Protein AF-A0A8K0KSJ8-F1 (afdb_monomer)

Sequence (86 aa):
MMSFTDGIIPARFALMSAYTIITIVALYSRDPNVIACLPDHYSNEEYNHKDFSLKIGYFAALGLVIFELLGFVSGISTFMPMATLA

Solvent-accessible surface area (backbone atoms only — not comparable to full-atom values): 5113 Å² total; per-residue (Å²): 132,86,57,81,71,73,51,51,62,61,50,51,52,50,51,53,51,50,51,51,51,53,51,53,52,48,62,72,56,33,67,65,60,43,57,73,74,51,65,101,78,75,54,75,66,61,52,52,53,48,45,51,55,53,50,53,52,49,51,51,52,50,51,53,51,51,52,49,48,51,34,46,76,70,39,57,61,73,75,42,69,79,68,78,78,111

Nearest PDB structures (foldseek):
  2rmk-assembly1_B  TM=7.206E-01  e=6.476E+00  Homo sapiens
  1t98-assembly1_B  TM=6.521E-01  e=6.897E+00  Escherichia coli

Mean predicted aligned error: 8.3 Å

Organism: Ladona fulva (NCBI:txid123851)

InterPro domains:
  IPR029248 Transmembrane protein 107 [PF14995] (8-83)
  IPR029248 Transmembrane protein 107 [PTHR34341] (2-85)

Structure (mmCIF, N/CA/C/O backbone):
data_AF-A0A8K0KSJ8-F1
#
_entry.id   AF-A0A8K0KSJ8-F1
#
loop_
_atom_site.group_PDB
_atom_site.id
_atom_site.type_symbol
_atom_site.label_atom_id
_atom_site.label_alt_id
_atom_site.label_comp_id
_atom_site.label_asym_id
_atom_site.label_entity_id
_atom_site.label_seq_id
_atom_site.pdbx_PDB_ins_code
_atom_site.Cartn_x
_atom_site.Cartn_y
_atom_site.Cartn_z
_atom_site.occupancy
_atom_site.B_iso_or_equiv
_atom_site.auth_seq_id
_atom_site.auth_comp_id
_atom_site.auth_asym_id
_atom_site.auth_atom_id
_atom_site.pdbx_PDB_model_num
ATOM 1 N N . MET A 1 1 ? 20.972 -15.279 -25.336 1.00 42.28 1 MET A N 1
ATOM 2 C CA . MET A 1 1 ? 21.138 -15.606 -23.906 1.00 42.28 1 MET A CA 1
ATOM 3 C C . MET A 1 1 ? 20.681 -14.375 -23.144 1.00 42.28 1 MET A C 1
ATOM 5 O O . MET A 1 1 ? 21.334 -13.351 -23.265 1.00 42.28 1 MET A O 1
ATOM 9 N N . MET A 1 2 ? 19.492 -14.416 -22.539 1.00 50.50 2 MET A N 1
ATOM 10 C CA . MET A 1 2 ? 18.923 -13.272 -21.814 1.00 50.50 2 MET A CA 1
ATOM 11 C C . MET A 1 2 ? 19.706 -13.124 -20.509 1.00 50.50 2 MET A C 1
ATOM 13 O O . MET A 1 2 ? 19.840 -14.105 -19.773 1.00 50.50 2 MET A O 1
ATOM 17 N N . SER A 1 3 ? 20.322 -11.965 -20.287 1.00 54.62 3 SER A N 1
ATOM 18 C CA . SER A 1 3 ? 21.179 -11.761 -19.120 1.00 54.62 3 SER A CA 1
ATOM 19 C C . SER A 1 3 ? 20.314 -11.798 -17.861 1.00 54.62 3 SER A C 1
ATOM 21 O O . SER A 1 3 ? 19.228 -11.227 -17.846 1.00 54.62 3 SER A O 1
ATOM 23 N N . PHE A 1 4 ? 20.776 -12.443 -16.787 1.00 55.84 4 PHE A N 1
ATOM 24 C CA . PHE A 1 4 ? 20.050 -12.507 -15.506 1.00 55.84 4 PHE A CA 1
ATOM 25 C C . PHE A 1 4 ? 19.685 -11.102 -14.974 1.00 55.84 4 PHE A C 1
ATOM 27 O O . PHE A 1 4 ? 18.684 -10.919 -14.288 1.00 55.84 4 PHE A O 1
ATOM 34 N N . THR A 1 5 ? 20.466 -10.093 -15.364 1.00 58.59 5 THR A N 1
ATOM 35 C CA . THR A 1 5 ? 20.255 -8.669 -15.087 1.00 58.59 5 THR A CA 1
ATOM 36 C C . THR A 1 5 ? 19.075 -8.034 -15.831 1.00 58.59 5 THR A C 1
ATOM 38 O O . THR A 1 5 ? 18.475 -7.109 -15.287 1.00 58.59 5 THR A O 1
ATOM 41 N N . ASP A 1 6 ? 18.683 -8.534 -17.011 1.00 63.03 6 ASP A N 1
ATOM 42 C CA . ASP A 1 6 ? 17.585 -7.953 -17.811 1.00 63.03 6 ASP A CA 1
ATOM 43 C C . ASP A 1 6 ? 16.211 -8.132 -17.139 1.00 63.03 6 ASP A C 1
ATOM 45 O O . ASP A 1 6 ? 15.279 -7.373 -17.398 1.00 63.03 6 ASP A O 1
ATOM 49 N N . GLY A 1 7 ? 16.074 -9.123 -16.249 1.00 69.50 7 GLY A N 1
ATOM 50 C CA . GLY A 1 7 ? 14.818 -9.427 -15.556 1.00 69.50 7 GLY A CA 1
ATOM 51 C C . GLY A 1 7 ? 14.612 -8.696 -14.224 1.00 69.50 7 GLY A C 1
ATOM 52 O O . GLY A 1 7 ? 13.482 -8.610 -13.748 1.00 69.50 7 GLY A O 1
ATOM 53 N N . ILE A 1 8 ? 15.669 -8.157 -13.609 1.00 79.06 8 ILE A N 1
ATOM 54 C CA . ILE A 1 8 ? 15.612 -7.619 -12.234 1.00 79.06 8 ILE A CA 1
ATOM 55 C C . ILE A 1 8 ? 14.792 -6.326 -12.176 1.00 79.06 8 ILE A C 1
ATOM 57 O O . ILE A 1 8 ? 13.976 -6.131 -11.275 1.00 79.06 8 ILE A O 1
ATOM 61 N N . ILE A 1 9 ? 14.984 -5.457 -13.166 1.00 78.50 9 ILE A N 1
ATOM 62 C CA . ILE A 1 9 ? 14.297 -4.168 -13.276 1.00 78.50 9 ILE A CA 1
ATOM 63 C C . ILE A 1 9 ? 12.778 -4.369 -13.448 1.00 78.50 9 ILE A C 1
ATOM 65 O O . ILE A 1 9 ? 12.020 -3.837 -12.630 1.00 78.50 9 ILE A O 1
ATOM 69 N N . PRO A 1 10 ? 12.299 -5.164 -14.431 1.00 81.62 10 PRO A N 1
ATOM 70 C CA . PRO A 1 10 ? 10.868 -5.426 -14.571 1.00 81.62 10 PRO A CA 1
ATOM 71 C C . PRO A 1 10 ? 10.282 -6.215 -13.391 1.00 81.62 10 PRO A C 1
ATOM 73 O O . PRO A 1 10 ? 9.145 -5.950 -13.005 1.00 81.62 10 PRO A O 1
ATOM 76 N N . ALA A 1 11 ? 11.039 -7.123 -12.761 1.00 85.06 11 ALA A N 1
ATOM 77 C CA . ALA A 1 11 ? 10.575 -7.832 -11.565 1.00 85.06 11 ALA A CA 1
ATOM 78 C C . ALA A 1 11 ? 10.335 -6.880 -10.381 1.00 85.06 11 ALA A C 1
ATOM 80 O O . ALA A 1 11 ? 9.309 -6.974 -9.705 1.00 85.06 11 ALA A O 1
ATOM 81 N N . ARG A 1 12 ? 11.241 -5.920 -10.154 1.00 81.56 12 ARG A N 1
ATOM 82 C CA . ARG A 1 12 ? 11.087 -4.922 -9.087 1.00 81.56 12 ARG A CA 1
ATOM 83 C C . ARG A 1 12 ? 9.904 -3.991 -9.343 1.00 81.56 12 ARG A C 1
ATOM 85 O O . ARG A 1 12 ? 9.132 -3.726 -8.423 1.00 81.56 12 ARG A O 1
ATOM 92 N N . PHE A 1 13 ? 9.723 -3.550 -10.586 1.00 85.50 13 PHE A N 1
ATOM 93 C CA . PHE A 1 13 ? 8.550 -2.768 -10.977 1.00 85.50 13 PHE A CA 1
ATOM 94 C C . PHE A 1 13 ? 7.241 -3.531 -10.729 1.00 85.50 13 PHE A C 1
ATOM 96 O O . PHE A 1 13 ? 6.295 -2.975 -10.165 1.00 85.50 13 PHE A O 1
ATOM 103 N N . ALA A 1 14 ? 7.191 -4.812 -11.107 1.00 88.06 14 ALA A N 1
ATOM 104 C CA . ALA A 1 14 ? 6.023 -5.658 -10.888 1.00 88.06 14 ALA A CA 1
ATOM 105 C C . ALA A 1 14 ? 5.713 -5.823 -9.391 1.00 88.06 14 ALA A C 1
ATOM 107 O O . ALA A 1 14 ? 4.555 -5.700 -8.994 1.00 88.06 14 ALA A O 1
ATOM 108 N N . LEU A 1 15 ? 6.736 -6.026 -8.554 1.00 88.94 15 LEU A N 1
ATOM 109 C CA . LEU A 1 15 ? 6.574 -6.151 -7.104 1.00 88.94 15 LEU A CA 1
ATOM 110 C C . LEU A 1 15 ? 6.060 -4.852 -6.460 1.00 88.94 15 LEU A C 1
ATOM 112 O O . LEU A 1 15 ? 5.112 -4.893 -5.677 1.00 88.94 15 LEU A O 1
ATOM 116 N N . MET A 1 16 ? 6.633 -3.702 -6.830 1.00 88.31 16 MET A N 1
ATOM 117 C CA . MET A 1 16 ? 6.172 -2.376 -6.384 1.00 88.31 16 MET A CA 1
ATOM 118 C C . MET A 1 16 ? 4.713 -2.127 -6.776 1.00 88.31 16 MET A C 1
ATOM 120 O O . MET A 1 16 ? 3.897 -1.699 -5.957 1.00 88.31 16 MET A O 1
ATOM 124 N N . SER A 1 17 ? 4.369 -2.441 -8.026 1.00 89.38 17 SER A N 1
ATOM 125 C CA . SER A 1 17 ? 3.010 -2.283 -8.549 1.00 89.38 17 SER A CA 1
ATOM 126 C C . SER A 1 17 ? 2.024 -3.182 -7.804 1.00 89.38 17 SER A C 1
ATOM 128 O O . SER A 1 17 ? 0.966 -2.719 -7.381 1.00 89.38 17 SER A O 1
ATOM 130 N N . ALA A 1 18 ? 2.390 -4.445 -7.564 1.00 93.50 18 ALA A N 1
ATOM 131 C CA . ALA A 1 18 ? 1.577 -5.379 -6.794 1.00 93.50 18 ALA A CA 1
ATOM 132 C C . ALA A 1 18 ? 1.338 -4.876 -5.365 1.00 93.50 18 ALA A C 1
ATOM 134 O O . ALA A 1 18 ? 0.195 -4.833 -4.916 1.00 93.50 18 ALA A O 1
ATOM 135 N N . TYR A 1 19 ? 2.388 -4.428 -4.672 1.00 91.94 19 TYR A N 1
ATOM 136 C CA . TYR A 1 19 ? 2.262 -3.896 -3.316 1.00 91.94 19 TYR A CA 1
ATOM 137 C C . TYR A 1 19 ? 1.385 -2.634 -3.261 1.00 91.94 19 TYR A C 1
ATOM 139 O O . TYR A 1 19 ? 0.548 -2.493 -2.365 1.00 91.94 19 TYR A O 1
ATOM 147 N N . THR A 1 20 ? 1.502 -1.757 -4.262 1.00 91.50 20 THR A N 1
ATOM 148 C CA . THR A 1 20 ? 0.634 -0.578 -4.411 1.00 91.50 20 THR A CA 1
ATOM 149 C C . THR A 1 20 ? -0.833 -0.991 -4.512 1.00 91.50 20 THR A C 1
ATOM 151 O O . THR A 1 20 ? -1.669 -0.515 -3.745 1.00 91.50 20 THR A O 1
ATOM 154 N N . ILE A 1 21 ? -1.146 -1.919 -5.422 1.00 94.12 21 ILE A N 1
ATOM 155 C CA . ILE A 1 21 ? -2.516 -2.394 -5.653 1.00 94.12 21 ILE A CA 1
ATOM 156 C C . ILE A 1 21 ? -3.076 -3.058 -4.392 1.00 94.12 21 ILE A C 1
ATOM 158 O O . ILE A 1 21 ? -4.191 -2.740 -3.983 1.00 94.12 21 ILE A O 1
ATOM 162 N N . ILE A 1 22 ? -2.300 -3.930 -3.742 1.00 93.69 22 ILE A N 1
ATOM 163 C CA . ILE A 1 22 ? -2.708 -4.608 -2.503 1.00 93.69 22 ILE A CA 1
ATOM 164 C C . ILE A 1 22 ? -3.029 -3.584 -1.412 1.00 93.69 22 ILE A C 1
ATOM 166 O O . ILE A 1 22 ? -4.063 -3.694 -0.758 1.00 93.69 22 ILE A O 1
ATOM 170 N N . THR A 1 23 ? -2.192 -2.559 -1.244 1.00 92.19 23 THR A N 1
ATOM 171 C CA . THR A 1 23 ? -2.413 -1.517 -0.231 1.00 92.19 23 THR A CA 1
ATOM 172 C C . THR A 1 23 ? -3.681 -0.706 -0.519 1.00 92.19 23 THR A C 1
ATOM 174 O O . THR A 1 23 ? -4.445 -0.413 0.400 1.00 92.19 23 THR A O 1
ATOM 177 N N . ILE A 1 24 ? -3.961 -0.390 -1.789 1.00 92.06 24 ILE A N 1
ATOM 178 C CA . ILE A 1 24 ? -5.199 0.302 -2.193 1.00 92.06 24 ILE A CA 1
ATOM 179 C C . ILE A 1 24 ? -6.430 -0.566 -1.903 1.00 92.06 24 ILE A C 1
ATOM 181 O O . ILE A 1 24 ? -7.399 -0.088 -1.310 1.00 92.06 24 ILE A O 1
ATOM 185 N N . VAL A 1 25 ? -6.394 -1.844 -2.289 1.00 93.75 25 VAL A N 1
ATOM 186 C CA . VAL A 1 25 ? -7.498 -2.787 -2.044 1.00 93.75 25 VAL A CA 1
ATOM 187 C C . VAL A 1 25 ? -7.729 -2.981 -0.545 1.00 93.75 25 VAL A C 1
ATOM 189 O O . VAL A 1 25 ? -8.880 -3.020 -0.106 1.00 93.75 25 VAL A O 1
ATOM 192 N N . ALA A 1 26 ? -6.659 -3.039 0.250 1.00 90.56 26 ALA A N 1
ATOM 193 C CA . ALA A 1 26 ? -6.736 -3.130 1.704 1.00 90.56 26 ALA A CA 1
ATOM 194 C C . ALA A 1 26 ? -7.351 -1.869 2.337 1.00 90.56 26 ALA A C 1
ATOM 196 O O . ALA A 1 26 ? -8.154 -1.982 3.260 1.00 90.56 26 ALA A O 1
ATOM 197 N N . LEU A 1 27 ? -7.051 -0.675 1.807 1.00 91.00 27 LEU A N 1
ATOM 198 C CA . LEU A 1 27 ? -7.664 0.579 2.260 1.00 91.00 27 LEU A CA 1
ATOM 199 C C . L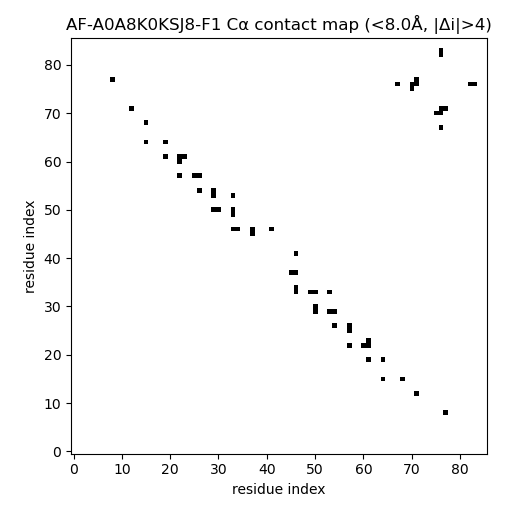EU A 1 27 ? -9.160 0.649 1.922 1.00 91.00 27 LEU A C 1
ATOM 201 O O . LEU A 1 27 ? -9.938 1.188 2.716 1.00 91.00 27 LEU A O 1
ATOM 205 N N . TYR A 1 28 ? -9.559 0.120 0.762 1.00 90.50 28 TYR A N 1
ATOM 206 C CA . TYR A 1 28 ? -10.966 0.029 0.362 1.00 90.50 28 TYR A CA 1
ATOM 207 C C . TYR A 1 28 ? -11.732 -1.012 1.188 1.00 90.50 28 TYR A C 1
ATOM 209 O O . TYR A 1 28 ? -12.860 -0.766 1.596 1.00 90.50 28 TYR A O 1
ATOM 217 N N . SER A 1 29 ? -11.095 -2.142 1.498 1.00 90.31 29 SER A N 1
ATOM 218 C CA . SER A 1 29 ? -11.694 -3.266 2.236 1.00 90.31 29 SER A CA 1
ATOM 219 C C . SER A 1 29 ? -11.397 -3.206 3.738 1.00 90.31 29 SER A C 1
ATOM 221 O O . SER A 1 29 ? -11.239 -4.240 4.386 1.00 90.31 29 SER A O 1
ATOM 223 N N . ARG A 1 30 ? -11.255 -2.003 4.303 1.00 88.69 30 ARG A N 1
ATOM 224 C CA . ARG A 1 30 ? -10.745 -1.831 5.671 1.00 88.69 30 ARG A CA 1
ATOM 225 C C . ARG A 1 30 ? -11.758 -2.159 6.764 1.00 88.69 30 ARG A C 1
ATOM 227 O O . ARG A 1 30 ? -11.341 -2.578 7.835 1.00 88.69 30 ARG A O 1
ATOM 234 N N . ASP A 1 31 ? -13.056 -2.005 6.511 1.00 86.00 31 ASP A N 1
ATOM 235 C CA . ASP A 1 31 ? -14.108 -2.232 7.512 1.00 86.00 31 ASP A CA 1
ATOM 236 C C . ASP A 1 31 ? -14.041 -3.630 8.166 1.00 86.00 31 ASP A C 1
ATOM 238 O O . ASP A 1 31 ? -13.996 -3.699 9.396 1.00 86.00 31 ASP A O 1
ATOM 242 N N . PRO A 1 32 ? -13.927 -4.753 7.422 1.00 86.88 32 PRO A N 1
ATOM 243 C CA . PRO A 1 32 ? -13.750 -6.068 8.046 1.00 86.88 32 PRO A CA 1
ATOM 244 C C . PRO A 1 32 ? -12.436 -6.195 8.830 1.00 86.88 32 PRO A C 1
ATOM 246 O O . PRO A 1 32 ? -12.407 -6.864 9.861 1.00 86.88 32 PRO A O 1
ATOM 249 N N . ASN A 1 33 ? -11.362 -5.530 8.390 1.00 85.44 33 ASN A N 1
ATOM 250 C CA . ASN A 1 33 ? -10.084 -5.508 9.109 1.00 85.44 33 ASN A CA 1
ATOM 251 C C . ASN A 1 33 ? -10.179 -4.738 10.429 1.00 85.44 33 ASN A C 1
ATOM 253 O O . ASN A 1 33 ? -9.552 -5.131 11.413 1.00 85.44 33 ASN A O 1
ATOM 257 N N . VAL A 1 34 ? -10.959 -3.654 10.458 1.00 88.69 34 VAL A N 1
ATOM 258 C CA . VAL A 1 34 ? -11.240 -2.902 11.681 1.00 88.69 34 VAL A CA 1
ATOM 259 C C . VAL A 1 34 ? -12.019 -3.797 12.637 1.00 88.69 34 VAL A C 1
ATOM 261 O O . VAL A 1 34 ? -11.532 -4.042 13.734 1.00 88.69 34 VAL A O 1
ATOM 264 N N . ILE A 1 35 ? -13.148 -4.370 12.208 1.00 86.25 35 ILE A N 1
ATOM 265 C CA . ILE A 1 35 ? -14.015 -5.206 13.060 1.00 86.25 35 ILE A CA 1
ATOM 266 C C . ILE A 1 35 ? -13.263 -6.417 13.633 1.00 86.25 35 ILE A C 1
ATOM 268 O O . ILE A 1 35 ? -13.408 -6.715 14.813 1.00 86.25 35 ILE A O 1
ATOM 272 N N . ALA A 1 36 ? -12.406 -7.071 12.844 1.00 87.25 36 ALA A N 1
ATOM 273 C CA . ALA A 1 36 ? -11.587 -8.194 13.312 1.00 87.25 36 ALA A CA 1
ATOM 274 C C . ALA A 1 36 ? -10.584 -7.817 14.421 1.00 87.25 36 ALA A C 1
ATOM 276 O O . ALA A 1 36 ? -10.093 -8.689 15.135 1.00 87.25 36 ALA A O 1
ATOM 277 N N . CYS A 1 37 ? -10.259 -6.530 14.555 1.00 82.81 37 CYS A N 1
ATOM 278 C CA . CYS A 1 37 ? -9.370 -6.008 15.588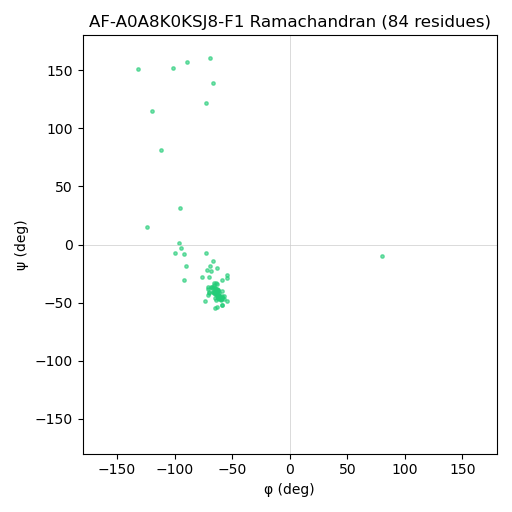 1.00 82.81 37 CYS A CA 1
ATOM 279 C C . CYS A 1 37 ? -10.123 -5.466 16.816 1.00 82.81 37 CYS A C 1
ATOM 281 O O . CYS A 1 37 ? -9.469 -4.925 17.714 1.00 82.81 37 CYS A O 1
ATOM 283 N N . LEU A 1 38 ? -11.458 -5.545 16.837 1.00 87.44 38 LEU A N 1
ATOM 284 C CA . LEU A 1 38 ? -12.292 -5.089 17.946 1.00 87.44 38 LEU A CA 1
ATOM 285 C C . LEU A 1 38 ? -12.754 -6.267 18.827 1.00 87.44 38 LEU A C 1
ATOM 287 O O . LEU A 1 38 ? -12.877 -7.392 18.343 1.00 87.44 38 LEU A O 1
ATOM 291 N N . PRO A 1 39 ? -13.007 -6.020 20.123 1.00 84.38 39 PRO A N 1
ATOM 292 C CA . PRO A 1 39 ? -13.611 -7.005 21.021 1.00 84.38 39 PRO A CA 1
ATOM 293 C C . PRO A 1 39 ? -15.087 -7.280 20.673 1.00 84.38 39 PRO A C 1
ATOM 295 O O . PRO A 1 39 ? -15.746 -6.442 20.060 1.00 84.38 39 PRO A O 1
ATOM 298 N N . ASP A 1 40 ? -15.631 -8.420 21.128 1.00 78.88 40 ASP A N 1
ATOM 299 C CA . ASP A 1 40 ? -17.025 -8.854 20.866 1.00 78.88 40 ASP A CA 1
ATOM 300 C C . ASP A 1 40 ? -18.090 -7.809 21.260 1.00 78.88 40 ASP A C 1
ATOM 302 O O . ASP A 1 40 ? -19.160 -7.731 20.657 1.00 78.88 40 ASP A O 1
ATOM 306 N N . HIS A 1 41 ? -17.790 -6.972 22.257 1.00 83.81 41 HIS A N 1
ATOM 307 C CA . HIS A 1 41 ? -18.589 -5.808 22.626 1.00 83.81 41 HIS A CA 1
ATOM 308 C C . HIS A 1 41 ? -17.750 -4.544 22.493 1.00 83.81 41 HIS A C 1
ATOM 310 O O . HIS A 1 41 ? -16.803 -4.349 23.251 1.00 83.81 41 HIS A O 1
ATOM 316 N N . TYR A 1 42 ? -18.129 -3.665 21.568 1.00 83.12 42 TYR A N 1
ATOM 317 C CA . TYR A 1 42 ? -17.423 -2.415 21.322 1.00 83.12 42 TYR A CA 1
ATOM 318 C C . TYR A 1 42 ? -18.361 -1.210 21.264 1.00 83.12 42 TYR A C 1
ATOM 320 O O . TYR A 1 42 ? -19.529 -1.313 20.886 1.00 83.12 42 TYR A O 1
ATOM 328 N N . SER A 1 43 ? -17.828 -0.044 21.633 1.00 88.25 43 SER A N 1
ATOM 329 C CA . SER A 1 43 ? -18.498 1.249 21.465 1.00 88.25 43 SER A CA 1
ATOM 330 C C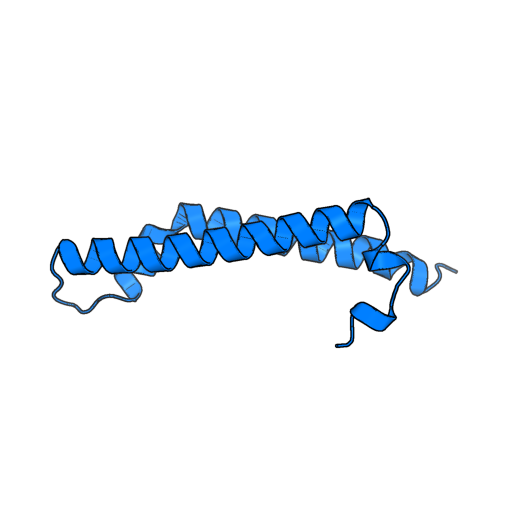 . SER A 1 43 ? -18.163 1.869 20.104 1.00 88.25 43 SER A C 1
ATOM 332 O O . SER A 1 43 ? -17.110 1.603 19.522 1.00 88.25 43 SER A O 1
ATOM 334 N N . ASN A 1 44 ? -19.027 2.762 19.613 1.00 87.38 44 ASN A N 1
ATOM 335 C CA . ASN A 1 44 ? -18.800 3.506 18.367 1.00 87.38 44 ASN A CA 1
ATOM 336 C C . ASN A 1 44 ? -17.511 4.349 18.399 1.00 87.38 44 ASN A C 1
ATOM 338 O O . ASN A 1 44 ? -16.873 4.538 17.364 1.00 87.38 44 ASN A O 1
ATOM 342 N N . GLU A 1 45 ? -17.100 4.843 19.571 1.00 89.25 45 GLU A N 1
ATOM 343 C CA . GLU A 1 45 ? -15.843 5.593 19.699 1.00 89.25 45 GLU A CA 1
ATOM 344 C C . GLU A 1 45 ? -14.611 4.711 19.471 1.00 89.25 45 GLU A C 1
ATOM 346 O O . GLU A 1 45 ? -13.656 5.136 18.821 1.00 89.25 45 GLU A O 1
ATOM 351 N N . GLU A 1 46 ? -14.651 3.464 19.939 1.00 86.81 46 GLU A N 1
ATOM 352 C CA . GLU A 1 46 ? -13.542 2.517 19.815 1.00 86.81 46 GLU A CA 1
ATOM 353 C C . GLU A 1 46 ? -13.368 2.051 18.364 1.00 86.81 46 GLU A C 1
ATOM 355 O O . GLU A 1 46 ? -12.244 1.973 17.861 1.00 86.81 46 GLU A O 1
ATOM 360 N N . TYR A 1 47 ? -14.486 1.878 17.649 1.00 90.44 47 TYR A N 1
ATOM 361 C CA . TYR A 1 47 ? -14.490 1.665 16.200 1.00 90.44 47 TYR A CA 1
ATOM 362 C C . TYR A 1 47 ? -13.841 2.827 15.450 1.00 90.44 47 TYR A C 1
ATOM 364 O O . TYR A 1 47 ? -12.912 2.616 14.669 1.00 90.44 47 TYR A O 1
ATOM 372 N N . ASN A 1 48 ? -14.282 4.060 15.713 1.00 90.19 48 ASN A N 1
ATOM 373 C CA . ASN A 1 48 ? -13.761 5.238 15.020 1.00 90.19 48 ASN A CA 1
ATOM 374 C C . ASN A 1 48 ? -12.274 5.465 15.303 1.00 90.19 48 ASN A C 1
ATOM 376 O O . ASN A 1 48 ? -11.520 5.819 14.395 1.00 90.19 48 ASN A O 1
ATOM 380 N N . HIS A 1 49 ? -11.835 5.230 16.541 1.00 91.12 49 HIS A N 1
ATOM 381 C CA . HIS A 1 49 ? -10.425 5.329 16.895 1.00 91.12 49 HIS A CA 1
ATOM 382 C C . HIS A 1 49 ? -9.581 4.308 16.120 1.00 91.12 49 HIS A C 1
ATOM 384 O O . HIS A 1 49 ? -8.523 4.645 15.576 1.00 91.12 49 HIS A O 1
ATOM 390 N N . LYS A 1 50 ? -10.065 3.064 16.021 1.00 89.50 50 LYS A N 1
ATOM 391 C CA . LYS A 1 50 ? -9.356 2.002 15.308 1.00 89.50 50 LYS A CA 1
ATOM 392 C C . LYS A 1 50 ? -9.363 2.213 13.794 1.00 89.50 50 LYS A C 1
ATOM 394 O O . LYS A 1 50 ? -8.295 2.092 13.197 1.00 89.50 50 LYS A O 1
ATOM 399 N N . ASP A 1 51 ? -10.490 2.601 13.188 1.00 91.88 51 ASP A N 1
ATOM 400 C CA . ASP A 1 51 ? -10.556 2.964 11.758 1.00 91.88 51 ASP A CA 1
ATOM 401 C C . ASP A 1 51 ? -9.577 4.091 11.436 1.00 91.88 51 ASP A C 1
ATOM 403 O O . ASP A 1 51 ? -8.835 4.004 10.459 1.00 91.88 51 ASP A O 1
ATOM 407 N N . PH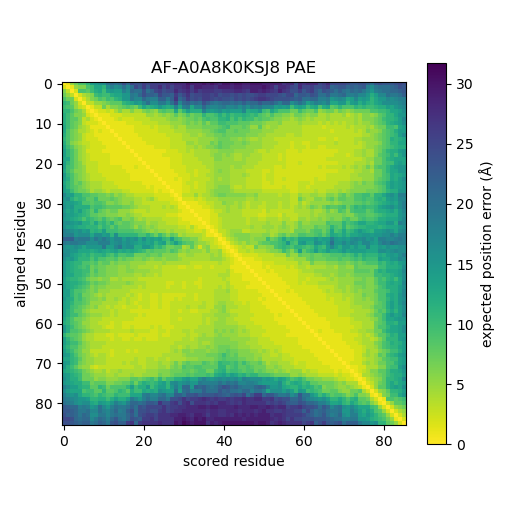E A 1 52 ? -9.515 5.121 12.284 1.00 92.12 52 PHE A N 1
ATOM 408 C CA . PHE A 1 52 ? -8.608 6.243 12.073 1.00 92.12 52 PHE A CA 1
ATOM 409 C C . PHE A 1 52 ? -7.136 5.811 12.105 1.00 92.12 52 PHE A C 1
ATOM 411 O O . PHE A 1 52 ? -6.367 6.163 11.207 1.00 92.12 52 PHE A O 1
ATOM 418 N N . SER A 1 53 ? -6.749 5.003 13.095 1.00 91.12 53 SER A N 1
ATOM 419 C CA . SER A 1 53 ? -5.386 4.468 13.205 1.00 91.12 53 SER A CA 1
ATOM 420 C C . SER A 1 53 ? -5.024 3.552 12.027 1.00 91.12 53 SER A C 1
ATOM 422 O O . SER A 1 53 ? -3.927 3.634 11.476 1.00 91.12 53 SER A O 1
ATOM 424 N N . LEU A 1 54 ? -5.953 2.716 11.569 1.00 91.12 54 LEU A N 1
ATOM 425 C CA . LEU A 1 54 ? -5.715 1.814 10.441 1.00 91.12 54 LEU A CA 1
ATOM 426 C C . LEU A 1 54 ? -5.605 2.600 9.120 1.00 91.12 54 LEU A C 1
ATOM 428 O O . LEU A 1 54 ? -4.705 2.372 8.308 1.00 91.12 54 LEU A O 1
ATOM 432 N N . LYS A 1 55 ? -6.461 3.612 8.948 1.00 93.19 55 LYS A N 1
ATOM 433 C CA . LYS A 1 55 ? -6.445 4.533 7.809 1.00 93.19 55 LYS A CA 1
ATOM 434 C C . LYS A 1 55 ? -5.137 5.328 7.734 1.00 93.19 55 LYS A C 1
ATOM 436 O O . LYS A 1 55 ? -4.562 5.406 6.648 1.00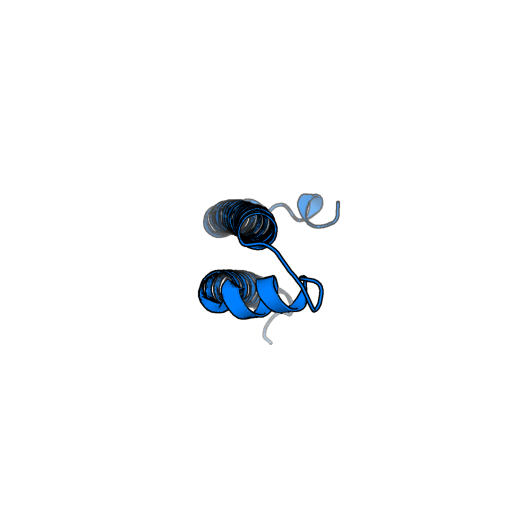 93.19 55 LYS A O 1
ATOM 441 N N . ILE A 1 56 ? -4.631 5.866 8.852 1.00 94.94 56 ILE A N 1
ATOM 442 C CA . ILE A 1 56 ? -3.355 6.607 8.854 1.00 94.94 56 ILE A CA 1
ATOM 443 C C . ILE A 1 56 ? -2.187 5.704 8.435 1.00 94.94 56 ILE A C 1
ATOM 445 O O . ILE A 1 56 ? -1.341 6.128 7.649 1.00 94.94 56 ILE A O 1
ATOM 449 N N . GLY A 1 57 ? -2.180 4.445 8.891 1.00 93.25 57 GLY A N 1
ATOM 450 C CA . GLY A 1 57 ? -1.165 3.458 8.525 1.00 93.25 57 GLY A CA 1
ATOM 451 C C . GLY A 1 57 ? -1.151 3.164 7.025 1.00 93.25 57 GLY A C 1
ATOM 452 O O . GLY A 1 57 ? -0.093 3.222 6.397 1.00 93.25 57 GLY A O 1
ATOM 453 N N . TYR A 1 58 ? -2.320 2.929 6.421 1.00 92.88 58 TYR A N 1
ATOM 454 C CA . TYR A 1 58 ? -2.406 2.718 4.973 1.00 92.88 58 TYR A CA 1
ATOM 455 C C . TYR A 1 58 ? -1.999 3.952 4.160 1.00 92.88 58 TYR A C 1
ATOM 457 O O . TYR A 1 58 ? -1.327 3.806 3.140 1.00 92.88 58 TYR A O 1
ATOM 465 N N . PHE A 1 59 ? -2.350 5.164 4.601 1.00 94.25 59 PHE A N 1
ATOM 466 C CA . PHE A 1 59 ? -1.910 6.387 3.921 1.00 94.25 59 PHE A CA 1
ATOM 467 C C . PHE A 1 59 ? -0.397 6.596 4.013 1.00 94.25 59 PHE A C 1
ATOM 469 O O . PHE A 1 59 ? 0.222 6.962 3.014 1.00 94.25 59 PHE A O 1
ATOM 476 N N . ALA A 1 60 ? 0.210 6.323 5.169 1.00 95.38 60 ALA A N 1
ATOM 477 C CA . ALA A 1 60 ? 1.661 6.366 5.318 1.00 95.38 60 ALA A CA 1
ATOM 478 C C . ALA A 1 60 ? 2.348 5.340 4.400 1.00 95.38 60 ALA A C 1
ATOM 480 O O . ALA A 1 60 ? 3.294 5.686 3.690 1.00 95.38 60 ALA A O 1
ATOM 481 N N . ALA A 1 61 ? 1.828 4.109 4.346 1.00 92.88 61 ALA A N 1
ATOM 482 C CA . ALA A 1 61 ? 2.328 3.070 3.449 1.00 92.88 61 ALA A CA 1
ATOM 483 C C . ALA A 1 61 ? 2.224 3.489 1.973 1.00 92.88 61 ALA A C 1
ATOM 485 O O . ALA A 1 61 ? 3.206 3.385 1.241 1.00 92.88 61 ALA A O 1
ATOM 486 N N . LEU A 1 62 ? 1.078 4.027 1.540 1.00 93.19 62 LEU A N 1
ATOM 487 C CA . LEU A 1 62 ? 0.910 4.536 0.174 1.00 93.19 62 LEU A CA 1
ATOM 488 C C . LEU A 1 62 ? 1.873 5.682 -0.142 1.00 93.19 62 LEU A C 1
ATOM 490 O O . LEU A 1 62 ? 2.458 5.696 -1.221 1.00 93.19 62 LEU A O 1
ATOM 494 N N . GLY A 1 63 ? 2.070 6.615 0.791 1.00 92.94 63 GLY A N 1
ATOM 495 C CA . GLY A 1 63 ? 3.013 7.719 0.621 1.00 92.94 63 GLY A CA 1
ATOM 496 C C . GLY A 1 63 ? 4.443 7.233 0.375 1.00 92.94 63 GLY A C 1
ATOM 497 O O . GLY A 1 63 ? 5.091 7.689 -0.567 1.00 92.94 63 GLY A O 1
ATOM 498 N N . LEU A 1 64 ? 4.909 6.262 1.166 1.00 92.19 64 LEU A N 1
ATOM 499 C CA . LEU A 1 64 ? 6.240 5.666 1.011 1.00 92.19 64 LEU A CA 1
ATOM 500 C C . LEU A 1 64 ? 6.392 4.922 -0.319 1.00 92.19 64 LEU A C 1
ATOM 502 O O . LEU A 1 64 ? 7.412 5.059 -0.990 1.00 92.19 64 LEU A O 1
ATOM 506 N N . VAL A 1 65 ? 5.368 4.175 -0.731 1.00 89.81 65 VAL A N 1
ATOM 507 C CA . VAL A 1 65 ? 5.381 3.433 -2.000 1.00 89.81 65 VAL A CA 1
ATOM 508 C C . VAL A 1 65 ? 5.384 4.368 -3.199 1.00 89.81 65 VAL A C 1
ATOM 510 O O . VAL A 1 65 ? 6.113 4.130 -4.154 1.00 89.81 65 VAL A O 1
ATOM 513 N N . ILE A 1 66 ? 4.604 5.450 -3.156 1.00 89.88 66 ILE A N 1
ATOM 514 C CA . ILE A 1 66 ? 4.605 6.465 -4.214 1.00 89.88 66 ILE A CA 1
ATOM 515 C C . ILE A 1 66 ? 5.968 7.157 -4.278 1.00 89.88 66 ILE A C 1
ATOM 517 O O . ILE A 1 66 ? 6.494 7.359 -5.370 1.00 89.88 66 ILE A O 1
ATOM 521 N N . PHE A 1 67 ? 6.562 7.488 -3.131 1.00 90.50 67 PHE A N 1
ATOM 522 C CA . PHE A 1 67 ? 7.900 8.074 -3.081 1.00 90.50 67 PHE A CA 1
ATOM 523 C C . PHE A 1 67 ? 8.949 7.149 -3.713 1.00 90.50 67 PHE A C 1
ATOM 525 O O . PHE A 1 67 ? 9.727 7.574 -4.567 1.00 90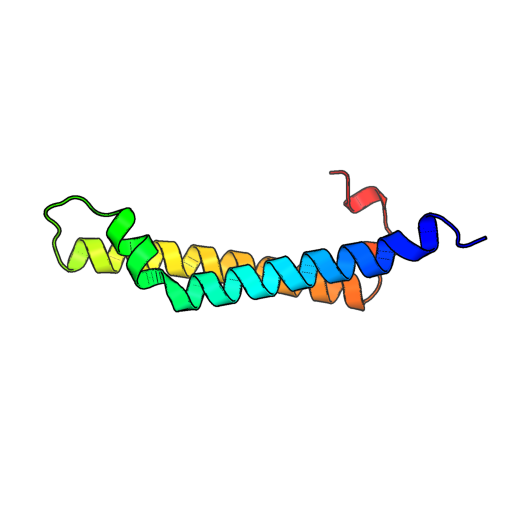.50 67 PHE A O 1
ATOM 532 N N . GLU A 1 68 ? 8.914 5.867 -3.363 1.00 87.88 68 GLU A N 1
ATOM 533 C CA . GL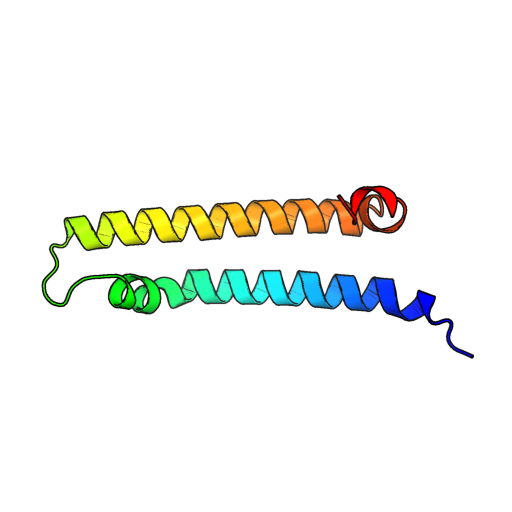U A 1 68 ? 9.791 4.855 -3.944 1.00 87.88 68 GLU A CA 1
ATOM 534 C C . GLU A 1 68 ? 9.512 4.636 -5.441 1.00 87.88 68 GLU A C 1
ATOM 536 O O . GLU A 1 68 ? 10.449 4.490 -6.224 1.00 87.88 68 GLU A O 1
ATOM 541 N N . LEU A 1 69 ? 8.252 4.705 -5.885 1.00 86.44 69 LEU A N 1
ATOM 542 C CA . LEU A 1 69 ? 7.892 4.632 -7.304 1.00 86.44 69 LEU A CA 1
ATOM 543 C C . LEU A 1 69 ? 8.467 5.818 -8.090 1.00 86.44 69 LEU A C 1
ATOM 545 O O . LEU A 1 69 ? 8.984 5.629 -9.190 1.00 86.44 69 LEU A O 1
ATOM 549 N N . LEU A 1 70 ? 8.437 7.028 -7.527 1.00 87.94 70 LEU A N 1
ATOM 550 C CA . LEU A 1 70 ? 9.081 8.204 -8.120 1.00 87.94 70 LEU A CA 1
ATOM 551 C C . LEU A 1 70 ? 10.609 8.037 -8.174 1.00 87.94 70 LEU A C 1
ATOM 553 O O . LEU A 1 70 ? 11.228 8.349 -9.195 1.00 87.94 70 LEU A O 1
ATOM 557 N N . GLY A 1 71 ? 11.221 7.488 -7.120 1.00 85.88 71 GLY A N 1
ATOM 558 C CA . GLY A 1 71 ? 12.644 7.122 -7.085 1.00 85.88 71 GLY A CA 1
ATOM 559 C C . GLY A 1 71 ? 13.023 6.036 -8.104 1.00 85.88 71 GLY A C 1
ATOM 560 O O . GLY A 1 71 ? 14.115 6.059 -8.676 1.00 85.88 71 GLY A O 1
ATOM 561 N N . PHE A 1 72 ? 12.110 5.104 -8.372 1.00 83.62 72 PHE A N 1
ATOM 562 C CA . PHE A 1 72 ? 12.267 4.046 -9.364 1.00 83.62 72 PHE A CA 1
ATOM 563 C C . PHE A 1 72 ? 12.136 4.577 -10.799 1.00 83.62 72 PHE A C 1
ATOM 565 O O . PHE A 1 72 ? 13.013 4.319 -11.623 1.00 83.62 72 PHE A O 1
ATOM 572 N N . VAL A 1 73 ? 11.094 5.365 -11.093 1.00 83.06 73 VAL A N 1
ATOM 573 C CA . VAL A 1 73 ? 10.859 5.968 -12.422 1.00 83.06 73 VAL A CA 1
ATOM 574 C C . VAL A 1 73 ? 11.946 6.986 -12.778 1.00 83.06 73 VAL A C 1
ATOM 576 O O . VAL A 1 73 ? 12.357 7.064 -13.932 1.00 83.06 73 VAL A O 1
ATOM 579 N N . SER A 1 74 ? 12.466 7.725 -11.794 1.00 83.62 74 SER A N 1
ATOM 580 C CA . SER A 1 74 ? 13.617 8.624 -11.983 1.00 83.62 74 SER A CA 1
ATOM 581 C C . SER A 1 74 ? 14.957 7.893 -12.161 1.00 83.62 74 SER A C 1
ATOM 583 O O . SER A 1 74 ? 15.964 8.528 -12.464 1.00 83.62 74 SER A O 1
ATOM 585 N N . GLY A 1 75 ? 14.995 6.567 -11.980 1.00 74.19 75 GLY A N 1
ATOM 586 C CA . GLY A 1 75 ? 16.190 5.737 -12.146 1.00 74.19 75 GLY A CA 1
ATOM 587 C C . GLY A 1 75 ? 17.162 5.757 -10.961 1.00 74.19 75 GLY A C 1
ATOM 588 O O . GLY A 1 75 ? 18.048 4.906 -10.902 1.00 74.19 75 GLY A O 1
ATOM 589 N N . ILE A 1 76 ? 16.978 6.647 -9.981 1.00 72.62 76 ILE A N 1
ATOM 590 C CA . ILE A 1 76 ? 17.849 6.765 -8.796 1.00 72.62 76 ILE A CA 1
ATOM 591 C C . ILE A 1 76 ? 17.917 5.430 -8.045 1.00 72.62 76 ILE A C 1
ATOM 593 O O . ILE A 1 76 ? 19.000 4.934 -7.737 1.00 72.62 76 ILE A O 1
ATOM 597 N N . SER A 1 77 ? 16.759 4.809 -7.821 1.00 68.19 77 SER A N 1
ATOM 598 C CA . SER A 1 77 ? 16.646 3.563 -7.058 1.00 68.19 77 SER A CA 1
ATOM 599 C C . SER A 1 77 ? 17.203 2.338 -7.808 1.00 68.19 77 SER A C 1
ATOM 601 O O . SER A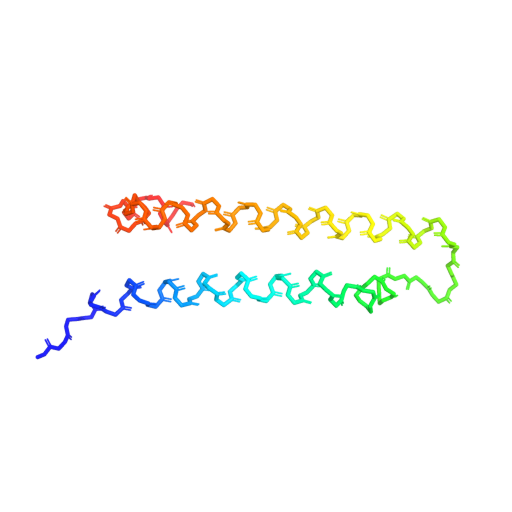 1 77 ? 17.573 1.340 -7.190 1.00 68.19 77 SER A O 1
ATOM 603 N N . THR A 1 78 ? 17.299 2.404 -9.140 1.00 66.50 78 THR A N 1
ATOM 604 C CA . THR A 1 78 ? 17.766 1.302 -10.004 1.00 66.50 78 THR A CA 1
ATOM 605 C C . THR A 1 78 ? 19.275 1.358 -10.260 1.00 66.50 78 THR A C 1
ATOM 607 O O . THR A 1 78 ? 19.906 0.313 -10.407 1.00 66.50 78 THR A O 1
ATOM 610 N N . PHE A 1 79 ? 19.871 2.554 -10.275 1.00 63.00 79 PHE A N 1
ATOM 611 C CA . PHE A 1 79 ? 21.300 2.741 -10.557 1.00 63.00 79 PHE A CA 1
ATOM 612 C C . PHE A 1 79 ? 22.177 2.940 -9.305 1.00 63.00 79 PHE A C 1
ATOM 614 O O . PHE A 1 79 ? 23.401 2.908 -9.424 1.00 63.00 79 PHE A O 1
ATOM 621 N N . MET A 1 80 ? 21.594 3.078 -8.105 1.00 59.31 80 MET A N 1
ATOM 622 C CA . MET A 1 80 ? 22.325 3.098 -6.824 1.00 59.31 80 MET A CA 1
ATOM 623 C C . MET A 1 80 ? 22.035 1.843 -5.972 1.00 59.31 80 MET A C 1
ATOM 625 O O . MET A 1 80 ? 21.246 1.905 -5.028 1.00 59.31 80 MET A O 1
ATOM 629 N N . PRO A 1 81 ? 22.697 0.699 -6.237 1.00 55.69 81 PRO A N 1
ATOM 630 C CA . PRO A 1 81 ? 22.471 -0.548 -5.493 1.00 55.69 81 PRO A CA 1
ATOM 631 C C . PRO A 1 81 ? 22.915 -0.499 -4.016 1.00 55.69 81 PRO A C 1
ATOM 633 O O . PRO A 1 81 ? 22.514 -1.348 -3.228 1.00 55.69 81 PRO A O 1
ATOM 636 N N . MET A 1 82 ? 23.710 0.502 -3.610 1.00 49.47 82 MET A N 1
ATOM 637 C CA . MET A 1 82 ? 24.147 0.701 -2.214 1.00 49.47 82 MET A CA 1
ATOM 638 C C . MET A 1 82 ? 23.019 1.138 -1.263 1.00 49.47 82 MET A C 1
ATOM 640 O O . MET A 1 82 ? 23.166 0.987 -0.056 1.00 49.47 82 MET A O 1
ATOM 644 N N . ALA A 1 83 ? 21.895 1.650 -1.777 1.00 51.69 83 ALA A N 1
ATOM 645 C CA . ALA A 1 83 ? 20.744 2.049 -0.960 1.00 51.69 83 ALA A CA 1
ATOM 646 C C . ALA A 1 83 ? 19.702 0.928 -0.781 1.00 51.69 83 ALA A C 1
ATOM 648 O O . ALA A 1 83 ? 18.762 1.086 -0.014 1.00 51.69 83 ALA A O 1
ATOM 649 N N . THR A 1 84 ? 19.838 -0.197 -1.493 1.00 47.97 84 THR A N 1
ATOM 650 C CA . THR A 1 84 ? 18.848 -1.294 -1.485 1.00 47.97 84 THR A CA 1
ATOM 651 C C . THR A 1 84 ? 19.174 -2.403 -0.472 1.00 47.97 84 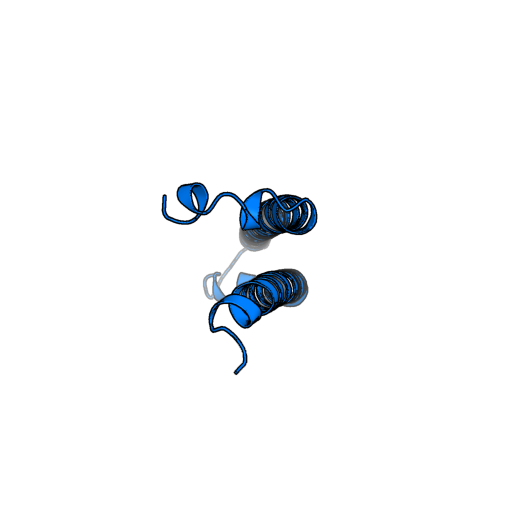THR A C 1
ATOM 653 O O . THR A 1 84 ? 18.410 -3.355 -0.350 1.00 47.97 84 THR A O 1
ATOM 656 N N . LEU A 1 85 ? 20.308 -2.299 0.235 1.00 42.16 85 LEU A N 1
ATOM 657 C CA . LEU A 1 85 ? 20.805 -3.281 1.213 1.00 42.16 85 LEU A CA 1
ATOM 658 C C . LEU A 1 85 ? 21.060 -2.685 2.613 1.00 42.16 85 LEU A C 1
ATOM 660 O O . LEU A 1 85 ? 21.735 -3.325 3.420 1.00 42.16 85 LEU A O 1
ATOM 664 N N . ALA A 1 86 ? 20.548 -1.485 2.899 1.00 37.84 86 ALA A N 1
ATOM 665 C CA . ALA A 1 86 ? 20.579 -0.884 4.235 1.00 37.84 86 ALA A CA 1
ATOM 666 C C . ALA A 1 86 ? 19.179 -0.874 4.854 1.00 37.84 86 ALA A C 1
ATOM 668 O O . ALA A 1 86 ? 18.227 -0.523 4.122 1.00 37.84 86 ALA A O 1
#

Secondary structure (DSSP, 8-state):
---GGGGHHHHHHHHHHHHHHHHHHHHHTHHHHHHTTS-SS--HHHHHHHHHHHHHHHHHHHHHHHHHHHHHHTSHHHH-GGGS--

pLDDT: mean 81.71, std 14.47, range [37.84, 95.38]

Radius of gyration: 18.11 Å; Cα contacts (8 Å, |Δi|>4): 32; chains: 1; bounding box: 43×24×46 Å

Foldseek 3Di:
DDDPVVVPLVVVVVVLVVQLVVLVVCLVVVLVVLVVPDDPDDDPVSSVVSNVVVNVVSVVVNVVSVVVVVCSVVCVPVPPVVVVPD